Protein AF-A0A2M7R0S3-F1 (afdb_monomer)

Mean predicted aligned error: 8.25 Å

pLDDT: mean 77.75, std 15.51, range [38.44, 93.06]

Nearest PDB structures (foldseek):
  8hhm-assembly1_A  TM=5.430E-01  e=6.584E-01  Mycolicibacterium mucogenicum
  2ox6-assembly2_C  TM=4.641E-01  e=3.594E+00  Shewanella oneidensis MR-1
  4azi-assembly2_B  TM=4.808E-01  e=4.981E+00  Streptococcus pneumoniae TIGR4
  8f73-assembly1_B-2  TM=3.699E-01  e=4.666E+00  Pseudomonas aeruginosa PAO1
  8f73-assembly2_C  TM=3.441E-01  e=5.676E+00  Pseudomonas aeruginosa PAO1

Solvent-accessible surface area (backbone atoms only — not comparable to full-atom values): 4680 Å² total; per-residue (Å²): 137,63,50,60,64,52,29,71,75,42,54,92,80,54,74,67,45,81,45,76,48,78,67,77,47,73,71,56,50,53,50,30,55,75,68,74,40,53,65,71,74,36,64,69,55,44,50,52,48,51,53,45,39,50,63,55,38,71,92,44,57,69,45,78,45,66,64,59,70,65,72,64,64,76,74,108

Secondary structure (DSSP, 8-state):
--HHHHHHHHGGG-SEEEEEE----HHHHHHHHHTT-GGGT-HHHHHHHHHHHHHHTTTSEEEEEE--GGGTSS--

Structure (mmCIF, N/CA/C/O backbone):
data_AF-A0A2M7R0S3-F1
#
_entry.id   AF-A0A2M7R0S3-F1
#
loop_
_atom_site.group_PDB
_atom_site.id
_atom_site.type_symbol
_atom_site.label_atom_id
_atom_site.label_alt_id
_atom_site.label_comp_id
_atom_site.label_asym_id
_atom_site.label_entity_id
_atom_site.label_seq_id
_atom_site.pdbx_PDB_ins_code
_atom_site.Cartn_x
_atom_site.Cartn_y
_atom_site.Cartn_z
_atom_site.occupancy
_atom_site.B_iso_or_equiv
_atom_site.auth_seq_id
_atom_site.auth_comp_id
_atom_site.auth_asym_id
_atom_site.auth_atom_id
_atom_site.pdbx_PDB_model_num
ATOM 1 N N . MET A 1 1 ? -10.024 -0.416 -6.082 1.00 71.38 1 MET A N 1
ATOM 2 C CA . MET A 1 1 ? -8.846 -0.123 -6.922 1.00 71.38 1 MET A CA 1
ATOM 3 C C . MET A 1 1 ? -8.128 -1.431 -7.214 1.00 71.38 1 MET A C 1
ATOM 5 O O . MET A 1 1 ? -8.002 -2.228 -6.294 1.00 71.38 1 MET A O 1
ATOM 9 N N . ASN A 1 2 ? -7.692 -1.656 -8.456 1.00 86.25 2 ASN A N 1
ATOM 10 C CA . ASN A 1 2 ? -6.836 -2.788 -8.819 1.00 86.25 2 ASN A CA 1
ATOM 11 C C . ASN A 1 2 ? -5.380 -2.282 -8.959 1.00 86.25 2 ASN A C 1
ATOM 13 O O . ASN A 1 2 ? -5.129 -1.492 -9.871 1.00 86.25 2 ASN A O 1
ATOM 17 N N . PRO A 1 3 ? -4.456 -2.678 -8.062 1.00 85.75 3 PRO A N 1
ATOM 18 C CA . PRO A 1 3 ? -3.055 -2.253 -8.093 1.00 85.75 3 PRO A CA 1
ATOM 19 C C . PRO A 1 3 ? -2.352 -2.543 -9.415 1.00 85.75 3 PRO A C 1
ATOM 21 O O . PRO A 1 3 ? -1.619 -1.694 -9.906 1.00 85.75 3 PRO A O 1
ATOM 24 N N . ASP A 1 4 ? -2.620 -3.703 -10.011 1.00 88.62 4 ASP A N 1
ATOM 25 C CA . ASP A 1 4 ? -1.872 -4.176 -11.177 1.00 88.62 4 ASP A CA 1
ATOM 26 C C . ASP A 1 4 ? -2.206 -3.318 -12.408 1.00 88.62 4 ASP A C 1
ATOM 28 O O . ASP A 1 4 ? -1.313 -2.831 -13.094 1.00 88.62 4 ASP A O 1
ATOM 32 N N . ILE A 1 5 ? -3.494 -2.993 -12.594 1.00 90.94 5 ILE A N 1
ATOM 33 C CA . ILE A 1 5 ? -3.955 -2.086 -13.660 1.00 90.94 5 ILE A CA 1
ATOM 34 C C . ILE A 1 5 ? -3.347 -0.686 -13.497 1.00 90.94 5 ILE A C 1
ATOM 36 O O . ILE A 1 5 ? -3.028 -0.027 -14.487 1.00 90.94 5 ILE A O 1
ATOM 40 N N . LEU A 1 6 ? -3.212 -0.198 -12.258 1.00 87.50 6 LEU A N 1
ATOM 41 C CA . LEU A 1 6 ? -2.580 1.098 -12.014 1.00 87.50 6 LEU A CA 1
ATOM 42 C C . LEU A 1 6 ? -1.102 1.052 -12.407 1.00 87.50 6 LEU A C 1
ATOM 44 O O . LEU A 1 6 ? -0.646 1.952 -13.110 1.00 87.50 6 LEU A O 1
ATOM 48 N N . CYS A 1 7 ? -0.385 0.009 -11.981 1.00 88.44 7 CYS A N 1
ATOM 49 C CA . CYS A 1 7 ? 1.014 -0.193 -12.332 1.00 88.44 7 CYS A CA 1
ATOM 50 C C . CYS A 1 7 ? 1.204 -0.174 -13.848 1.00 88.44 7 CYS A C 1
ATOM 52 O O . CYS A 1 7 ? 2.014 0.611 -14.327 1.00 88.44 7 CYS A O 1
ATOM 54 N N . ASP A 1 8 ? 0.415 -0.931 -14.609 1.00 89.19 8 ASP A N 1
ATOM 55 C CA . ASP A 1 8 ? 0.545 -0.980 -16.070 1.00 89.19 8 ASP A CA 1
ATOM 56 C C . ASP A 1 8 ? 0.325 0.385 -16.733 1.00 89.19 8 ASP A C 1
ATOM 58 O O . ASP A 1 8 ? 1.053 0.760 -17.652 1.00 89.19 8 ASP A O 1
ATOM 62 N N . LYS A 1 9 ? -0.628 1.178 -16.227 1.00 88.50 9 LYS A N 1
ATOM 63 C CA . LYS A 1 9 ? -0.922 2.512 -16.770 1.00 88.50 9 LYS A CA 1
ATOM 64 C C . LYS A 1 9 ? 0.211 3.515 -16.573 1.00 88.50 9 LYS A C 1
ATOM 66 O O . LYS A 1 9 ? 0.377 4.400 -17.412 1.00 88.50 9 LYS A O 1
ATOM 71 N N . ILE A 1 10 ? 0.950 3.428 -15.466 1.00 87.12 10 ILE A N 1
ATOM 72 C CA . ILE A 1 10 ? 1.911 4.475 -15.078 1.00 87.12 10 ILE A CA 1
ATOM 73 C C . ILE A 1 10 ? 3.369 4.008 -15.032 1.00 87.12 10 ILE A C 1
ATOM 75 O O . ILE A 1 10 ? 4.255 4.850 -14.940 1.00 87.12 10 ILE A O 1
ATOM 79 N N . ARG A 1 11 ? 3.656 2.705 -15.160 1.00 84.12 11 ARG A N 1
ATOM 80 C CA . ARG A 1 11 ? 5.009 2.115 -15.049 1.00 84.12 11 ARG A CA 1
ATOM 81 C C . ARG A 1 11 ? 6.070 2.844 -15.876 1.00 84.12 11 ARG A C 1
ATOM 83 O O . ARG A 1 11 ? 7.178 3.050 -15.388 1.00 84.12 11 ARG A O 1
ATOM 90 N N . ASN A 1 12 ? 5.733 3.254 -17.097 1.00 84.44 12 ASN A N 1
ATOM 91 C CA . ASN A 1 12 ? 6.680 3.904 -18.011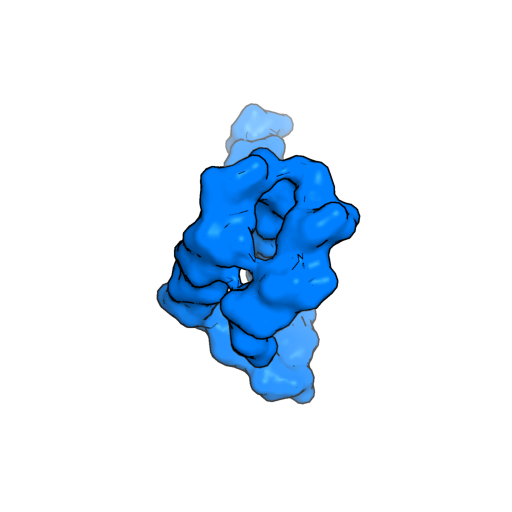 1.00 84.44 12 ASN A CA 1
ATOM 92 C C . ASN A 1 12 ? 6.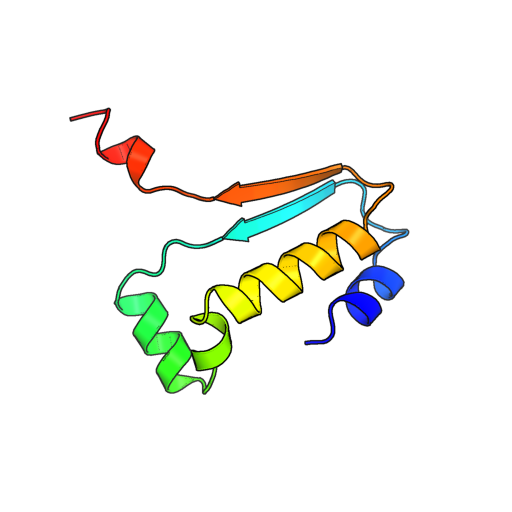835 5.415 -17.774 1.00 84.44 12 ASN A C 1
ATOM 94 O O . ASN A 1 12 ? 7.675 6.040 -18.406 1.00 84.44 12 ASN A O 1
ATOM 98 N N . ARG A 1 13 ? 6.023 6.008 -16.892 1.00 84.50 13 ARG A N 1
ATOM 99 C CA . ARG A 1 13 ? 5.977 7.456 -16.625 1.00 84.50 13 ARG A CA 1
ATOM 100 C C . ARG A 1 13 ? 6.437 7.818 -15.215 1.00 84.50 13 ARG A C 1
ATOM 102 O O . ARG A 1 13 ? 6.277 8.956 -14.794 1.00 84.50 13 ARG A O 1
ATOM 109 N N . VAL A 1 14 ? 6.923 6.834 -14.463 1.00 82.00 14 VAL A N 1
ATOM 110 C CA . VAL A 1 14 ? 7.240 6.985 -13.046 1.00 82.00 14 VAL A CA 1
ATOM 111 C C . VAL A 1 14 ? 8.670 6.533 -12.794 1.00 82.00 14 VAL A C 1
ATOM 113 O O . VAL A 1 14 ? 9.040 5.404 -13.119 1.00 82.00 14 VAL A O 1
ATOM 116 N N . ASP A 1 15 ? 9.463 7.410 -12.191 1.00 79.12 15 ASP A N 1
ATOM 117 C CA . ASP A 1 15 ? 10.838 7.123 -11.766 1.00 79.12 15 ASP A CA 1
ATOM 118 C C . ASP A 1 15 ? 10.905 6.686 -10.299 1.00 79.12 15 ASP A C 1
ATOM 120 O O . ASP A 1 15 ? 11.707 5.824 -9.934 1.00 79.12 15 ASP A O 1
ATOM 124 N N . TYR A 1 16 ? 9.992 7.213 -9.476 1.00 79.38 16 TYR A N 1
ATOM 125 C CA . TYR A 1 16 ? 9.905 6.952 -8.042 1.00 79.38 16 TYR A CA 1
ATOM 126 C C . TYR A 1 16 ? 8.456 6.765 -7.599 1.00 79.38 16 TYR A C 1
ATOM 128 O O . TYR A 1 16 ? 7.574 7.525 -7.996 1.00 79.38 16 TYR A O 1
ATOM 136 N N . VAL A 1 17 ? 8.218 5.779 -6.733 1.00 81.38 17 VAL A N 1
ATOM 137 C CA . VAL A 1 17 ? 6.899 5.528 -6.138 1.00 81.38 17 VAL A CA 1
ATOM 138 C C . VAL A 1 17 ? 6.996 5.724 -4.633 1.00 81.38 17 VAL A C 1
ATOM 140 O O . VAL A 1 17 ? 7.720 4.995 -3.954 1.00 81.38 17 VAL A O 1
ATOM 143 N N . PHE A 1 18 ? 6.234 6.685 -4.116 1.00 81.31 18 PHE A N 1
ATOM 144 C CA . PHE A 1 18 ? 6.041 6.880 -2.685 1.00 81.31 18 PHE A CA 1
ATOM 145 C C . PHE A 1 18 ? 4.718 6.254 -2.266 1.00 81.31 18 PHE A C 1
ATOM 147 O O . PHE A 1 18 ? 3.658 6.607 -2.779 1.00 81.31 18 PHE A O 1
ATOM 154 N N . ILE A 1 19 ? 4.792 5.308 -1.337 1.00 81.44 19 ILE A N 1
ATOM 155 C CA . ILE A 1 19 ? 3.620 4.723 -0.695 1.00 81.44 19 ILE A CA 1
ATOM 156 C C . ILE A 1 19 ? 3.625 5.229 0.740 1.00 81.44 19 ILE A C 1
ATOM 158 O O . ILE A 1 19 ? 4.508 4.850 1.506 1.00 81.44 19 ILE A O 1
ATOM 162 N N . ASP A 1 20 ? 2.670 6.083 1.090 1.00 80.12 20 ASP A N 1
ATOM 163 C CA . ASP A 1 20 ? 2.490 6.548 2.463 1.00 80.12 20 ASP A CA 1
ATOM 164 C C . ASP A 1 20 ? 1.449 5.684 3.177 1.00 80.12 20 ASP A C 1
ATOM 166 O O . ASP A 1 20 ? 0.317 5.524 2.708 1.00 80.12 20 ASP A O 1
ATOM 170 N N . ARG A 1 21 ? 1.845 5.107 4.312 1.00 74.25 21 ARG A N 1
ATOM 171 C CA . ARG A 1 21 ? 0.917 4.489 5.254 1.00 74.25 21 ARG A CA 1
ATOM 172 C C . ARG A 1 21 ? 0.591 5.519 6.324 1.00 74.25 21 ARG A C 1
ATOM 174 O O . ARG A 1 21 ? 1.314 5.644 7.313 1.00 74.25 21 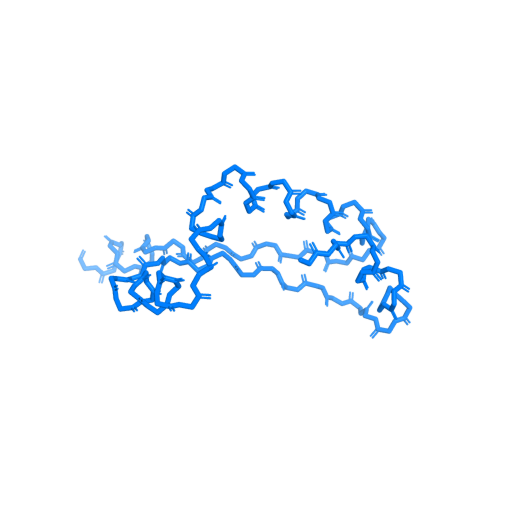ARG A O 1
ATOM 181 N N . LEU A 1 22 ? -0.524 6.213 6.119 1.00 70.81 22 LEU A N 1
ATOM 182 C CA . LEU A 1 22 ? -1.054 7.151 7.097 1.00 70.81 22 LEU A CA 1
ATOM 183 C C . LEU A 1 22 ? -1.295 6.460 8.441 1.00 70.81 22 LEU A C 1
ATOM 185 O O . LEU A 1 22 ? -1.881 5.379 8.515 1.00 70.81 22 LEU A O 1
ATOM 189 N N . ASN A 1 23 ? -0.894 7.142 9.509 1.00 65.75 23 ASN A N 1
ATOM 190 C CA . ASN A 1 23 ? -1.355 6.832 10.852 1.00 65.75 23 ASN A CA 1
ATOM 191 C C . ASN A 1 23 ? -2.757 7.439 11.006 1.00 65.75 23 ASN A C 1
ATOM 193 O O . ASN A 1 23 ? -2.923 8.662 10.989 1.00 65.75 23 ASN A O 1
ATOM 197 N N . TYR A 1 24 ? -3.787 6.594 11.054 1.00 68.38 24 TYR A N 1
ATOM 198 C CA . TYR A 1 24 ? -5.172 7.057 11.028 1.00 68.38 24 TYR A CA 1
ATOM 199 C C . TYR A 1 24 ? -5.559 7.724 12.353 1.00 68.38 24 TYR A C 1
ATOM 201 O O . TYR A 1 24 ? -5.936 7.064 13.316 1.00 68.38 24 TYR A O 1
ATOM 209 N N . VAL A 1 25 ? -5.521 9.056 12.393 1.00 72.12 25 VAL A N 1
ATOM 210 C CA . VAL A 1 25 ? -6.174 9.835 13.454 1.00 72.12 25 VAL A CA 1
ATOM 211 C C . VAL A 1 25 ? -7.695 9.675 13.379 1.00 72.12 25 VAL A C 1
ATOM 213 O O . VAL A 1 25 ? -8.262 9.489 12.300 1.00 72.12 25 VAL A O 1
ATOM 216 N N . THR A 1 26 ? -8.385 9.815 14.512 1.00 78.19 26 THR A N 1
ATOM 217 C CA . THR A 1 26 ? -9.841 9.607 14.644 1.00 78.19 26 THR A CA 1
ATOM 218 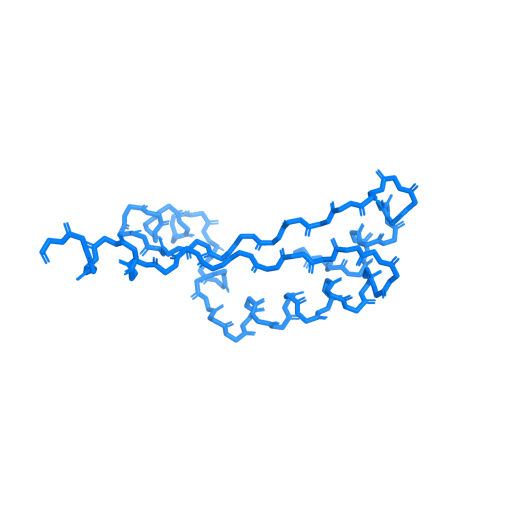C C . THR A 1 26 ? -10.670 10.367 13.601 1.00 78.19 26 THR A C 1
ATOM 220 O O . THR A 1 26 ? -11.657 9.846 13.081 1.00 78.19 26 THR A O 1
ATOM 223 N N . LYS A 1 27 ? -10.248 11.584 13.221 1.00 78.88 27 LYS A N 1
ATOM 224 C CA . LYS A 1 27 ? -10.903 12.366 12.156 1.00 78.88 27 LYS A CA 1
ATOM 225 C C . LYS A 1 27 ? -10.845 11.660 10.794 1.00 78.88 27 LYS A C 1
ATOM 227 O O . LYS A 1 27 ? -11.851 11.626 10.092 1.00 78.88 27 LYS A O 1
ATOM 232 N N . THR A 1 28 ? -9.709 11.060 10.444 1.00 81.56 28 THR A N 1
ATOM 233 C CA . THR A 1 28 ? -9.518 10.328 9.183 1.00 81.56 28 THR A CA 1
ATOM 234 C C . THR A 1 28 ? -10.338 9.041 9.161 1.00 81.56 28 THR A C 1
ATOM 236 O O . THR A 1 28 ? -10.999 8.762 8.164 1.00 81.56 28 THR A O 1
ATOM 239 N N . ILE A 1 29 ? -10.388 8.310 10.279 1.00 86.25 29 ILE A N 1
ATOM 240 C CA . ILE A 1 29 ? -11.232 7.110 10.428 1.00 86.25 29 ILE A CA 1
ATOM 241 C C . ILE A 1 29 ? -12.704 7.445 10.148 1.00 86.25 29 ILE A C 1
ATOM 243 O O . ILE A 1 29 ? -13.360 6.769 9.357 1.00 86.25 29 ILE A O 1
ATOM 247 N N . ASN A 1 30 ? -13.211 8.536 10.728 1.00 86.75 30 ASN A N 1
ATOM 248 C CA . ASN A 1 30 ? -14.601 8.955 10.539 1.00 86.75 30 ASN A CA 1
ATOM 249 C C . ASN A 1 30 ? -14.928 9.299 9.082 1.00 86.75 30 ASN A C 1
ATOM 251 O O . ASN A 1 30 ? -16.014 8.970 8.605 1.00 86.75 30 ASN A O 1
ATOM 255 N N . ILE A 1 31 ? -14.002 9.927 8.355 1.00 88.12 31 ILE A N 1
ATOM 256 C CA . ILE A 1 31 ? -14.176 10.209 6.923 1.00 88.12 31 ILE A CA 1
ATOM 257 C C . ILE A 1 31 ? -14.267 8.898 6.138 1.00 88.12 31 ILE A C 1
ATOM 259 O O . ILE A 1 31 ? -15.180 8.725 5.334 1.00 88.12 31 ILE A O 1
ATOM 263 N N . TYR A 1 32 ? -13.370 7.951 6.407 1.00 88.12 32 TYR A N 1
ATOM 264 C CA . TYR A 1 32 ? -13.349 6.665 5.713 1.00 88.12 32 TYR A CA 1
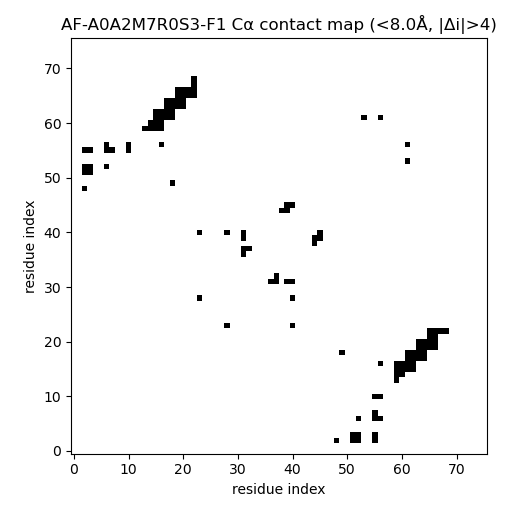ATOM 265 C C . TYR A 1 32 ? -14.624 5.861 5.981 1.00 88.12 32 TYR A C 1
ATOM 267 O O . TYR A 1 32 ? -15.195 5.294 5.052 1.00 88.12 32 TYR A O 1
ATOM 275 N N . ASN A 1 33 ? -15.128 5.886 7.215 1.00 88.62 33 ASN A N 1
ATOM 276 C CA . ASN A 1 33 ? -16.400 5.260 7.567 1.00 88.62 33 ASN A CA 1
ATOM 277 C C . ASN A 1 33 ? -17.581 5.897 6.825 1.00 88.62 33 ASN A C 1
ATOM 279 O O . ASN A 1 33 ? -18.394 5.179 6.246 1.00 88.62 33 ASN A O 1
ATOM 283 N N . ARG A 1 34 ? -17.653 7.234 6.781 1.00 93.06 34 ARG A N 1
ATOM 284 C CA . ARG A 1 34 ? -18.723 7.966 6.078 1.00 93.06 34 ARG A CA 1
ATOM 285 C C . ARG A 1 34 ? -18.715 7.741 4.568 1.00 93.06 34 ARG A C 1
ATOM 287 O O . ARG A 1 34 ? -19.770 7.785 3.949 1.00 93.06 34 ARG A O 1
ATOM 294 N N . LEU A 1 35 ? -17.542 7.509 3.985 1.00 92.31 35 LEU A N 1
ATOM 295 C CA . LEU A 1 35 ? -17.376 7.274 2.550 1.00 92.31 35 LEU A CA 1
ATOM 296 C C . LEU A 1 35 ? -17.483 5.790 2.154 1.00 92.31 35 LEU A C 1
ATOM 298 O O . LEU A 1 35 ? -17.280 5.465 0.986 1.00 92.31 35 LEU A O 1
ATOM 302 N N . GLY A 1 36 ? -17.764 4.875 3.092 1.00 90.81 36 GLY A N 1
ATOM 303 C CA . GLY A 1 36 ? -17.811 3.434 2.798 1.00 90.81 36 GLY A CA 1
ATOM 304 C C . GLY A 1 36 ? -16.443 2.844 2.425 1.00 90.81 36 GLY A C 1
ATOM 305 O O . GLY A 1 36 ? -16.338 1.889 1.655 1.00 90.81 36 GLY A O 1
ATOM 306 N N . LEU A 1 37 ? -15.369 3.449 2.933 1.00 88.69 37 LEU A N 1
ATOM 307 C CA . LEU A 1 37 ? -13.978 3.092 2.662 1.00 88.69 37 LEU A CA 1
ATOM 308 C C . LEU A 1 37 ? -13.350 2.303 3.821 1.00 88.69 37 LEU A C 1
ATOM 310 O O . LEU A 1 37 ? -12.127 2.266 3.930 1.00 88.69 37 LEU A O 1
ATOM 314 N N . GLN A 1 38 ? -14.151 1.635 4.661 1.00 88.75 38 GLN A N 1
ATOM 315 C CA . GLN A 1 38 ? -13.665 0.959 5.875 1.00 88.75 38 GLN A CA 1
ATOM 316 C C . GLN A 1 38 ? -12.599 -0.099 5.576 1.00 88.75 38 GLN A C 1
ATOM 318 O O . GLN A 1 38 ? -11.660 -0.259 6.345 1.00 88.75 38 GLN A O 1
ATOM 323 N N . LYS A 1 39 ? -12.673 -0.762 4.416 1.00 88.12 39 LYS A N 1
ATOM 324 C CA . LYS A 1 39 ? -11.651 -1.727 3.972 1.00 88.12 39 LYS A CA 1
ATOM 325 C C . LYS A 1 39 ? -10.24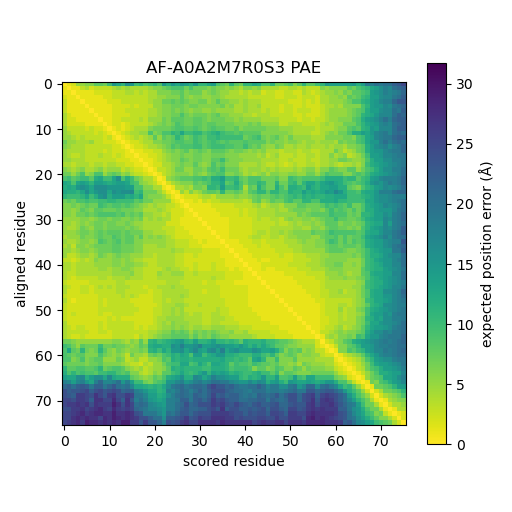0 -1.144 3.882 1.00 88.12 39 LYS A C 1
ATOM 327 O O . LYS A 1 39 ? -9.275 -1.884 3.947 1.00 88.12 39 LYS A O 1
ATOM 332 N N . TRP A 1 40 ? -10.099 0.168 3.701 1.00 85.88 40 TRP A N 1
ATOM 333 C CA . TRP A 1 40 ? -8.788 0.818 3.665 1.00 85.88 40 TRP A CA 1
ATOM 334 C C . TRP A 1 40 ? -8.212 1.058 5.067 1.00 85.88 40 TRP A C 1
ATOM 336 O O . TRP A 1 40 ? -7.024 1.337 5.191 1.00 85.88 40 TRP A O 1
ATOM 346 N N . LEU A 1 41 ? -9.035 0.920 6.111 1.00 84.75 41 LEU A N 1
ATOM 347 C CA . LEU A 1 41 ? -8.595 0.892 7.507 1.00 84.75 41 LEU A CA 1
ATOM 348 C C . LEU A 1 41 ? -8.060 -0.493 7.908 1.00 84.75 41 LEU A C 1
ATOM 350 O O . LEU A 1 41 ? -7.346 -0.604 8.900 1.00 84.75 41 LEU A O 1
ATOM 354 N N . ASP A 1 42 ? -8.382 -1.534 7.136 1.00 86.81 42 ASP A N 1
ATOM 355 C CA . ASP A 1 42 ? -7.876 -2.886 7.340 1.00 86.81 42 ASP A CA 1
ATOM 356 C C . ASP A 1 42 ? -6.393 -2.971 6.937 1.00 86.81 42 ASP A C 1
ATOM 358 O O . ASP A 1 42 ? -5.974 -2.635 5.817 1.00 86.81 42 ASP A O 1
ATOM 362 N N . ARG A 1 43 ?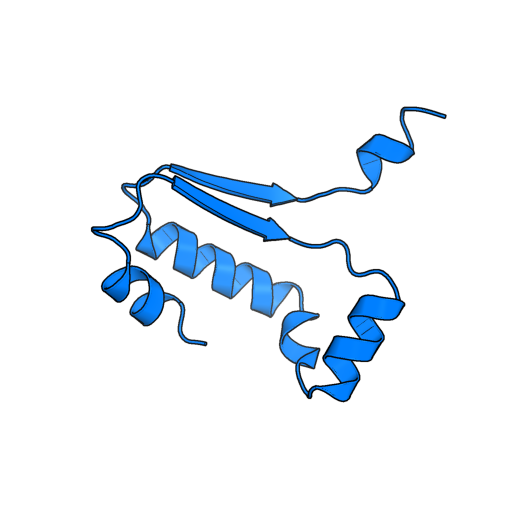 -5.575 -3.409 7.896 1.00 83.88 43 ARG A N 1
ATOM 363 C CA . ARG A 1 43 ? -4.129 -3.506 7.729 1.00 83.88 43 ARG A CA 1
ATOM 364 C C . ARG A 1 43 ? -3.739 -4.597 6.737 1.00 83.88 43 ARG A C 1
ATOM 366 O O . ARG A 1 43 ? -2.879 -4.347 5.900 1.00 83.88 43 ARG A O 1
ATOM 373 N N . ASP A 1 44 ? -4.381 -5.756 6.780 1.00 89.69 44 ASP A N 1
ATOM 374 C CA . ASP A 1 44 ? -4.074 -6.877 5.892 1.00 89.69 44 ASP A CA 1
ATOM 375 C C . ASP A 1 44 ? -4.480 -6.554 4.452 1.00 89.69 44 ASP A C 1
ATOM 377 O O . ASP A 1 44 ? -3.745 -6.841 3.499 1.00 89.69 44 ASP A O 1
ATOM 381 N N . PHE A 1 45 ? -5.614 -5.866 4.282 1.00 89.81 45 PHE A N 1
ATOM 382 C CA . PHE A 1 45 ? -6.033 -5.347 2.986 1.00 89.81 45 PHE A CA 1
ATOM 383 C C . PHE A 1 45 ? -4.984 -4.388 2.416 1.00 89.81 45 PHE A C 1
ATOM 385 O O . PHE A 1 45 ? -4.527 -4.563 1.281 1.00 89.81 45 PHE A O 1
ATOM 392 N N . THR A 1 46 ? -4.575 -3.382 3.192 1.00 87.94 46 THR A N 1
ATOM 393 C CA . THR A 1 46 ? -3.587 -2.396 2.734 1.00 87.94 46 THR A CA 1
ATOM 394 C C . THR A 1 46 ? -2.207 -3.017 2.514 1.00 87.94 46 THR A C 1
ATOM 396 O O . THR A 1 46 ? -1.569 -2.713 1.506 1.00 87.94 46 THR A O 1
ATOM 399 N N . ASP A 1 47 ? -1.772 -3.958 3.352 1.00 89.00 47 ASP A N 1
ATOM 400 C CA . ASP A 1 47 ? -0.520 -4.702 3.185 1.00 89.00 47 ASP A CA 1
ATOM 401 C C . ASP A 1 47 ? -0.504 -5.514 1.884 1.00 89.00 47 ASP A C 1
ATOM 403 O O . ASP A 1 47 ? 0.481 -5.482 1.135 1.00 89.00 47 ASP A O 1
ATOM 407 N N . ASN A 1 48 ? -1.617 -6.168 1.544 1.00 91.81 48 ASN A N 1
ATOM 408 C CA . ASN A 1 48 ? -1.757 -6.876 0.275 1.00 91.81 48 ASN A CA 1
ATOM 409 C C . ASN A 1 48 ? -1.670 -5.924 -0.933 1.00 91.81 48 ASN A C 1
ATOM 411 O O . ASN A 1 48 ? -0.967 -6.205 -1.908 1.00 91.81 48 ASN A O 1
ATOM 415 N N . ILE A 1 49 ? -2.336 -4.766 -0.869 1.00 90.19 49 ILE A N 1
ATOM 416 C CA . ILE A 1 49 ? -2.255 -3.738 -1.918 1.00 90.19 49 ILE A CA 1
ATOM 417 C C . ILE A 1 49 ? -0.810 -3.259 -2.097 1.00 90.19 49 ILE A C 1
ATOM 419 O O . ILE A 1 49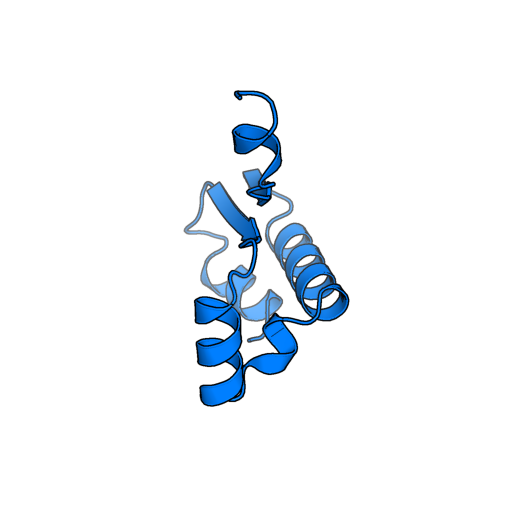 ? -0.309 -3.224 -3.221 1.00 90.19 49 ILE A O 1
ATOM 423 N N . ILE A 1 50 ? -0.112 -2.953 -1.001 1.00 88.50 50 ILE A N 1
ATOM 424 C CA . ILE A 1 50 ? 1.282 -2.494 -1.024 1.00 88.50 50 ILE A CA 1
ATOM 425 C C . ILE A 1 50 ? 2.199 -3.562 -1.621 1.00 88.50 50 ILE A C 1
ATOM 427 O O . ILE A 1 50 ? 3.059 -3.244 -2.443 1.00 88.50 50 ILE A O 1
ATOM 431 N N . LYS A 1 51 ? 2.006 -4.835 -1.260 1.00 90.19 51 LYS A N 1
ATOM 432 C CA . LYS A 1 51 ? 2.768 -5.961 -1.819 1.00 90.19 51 LYS A CA 1
ATOM 433 C C . LYS A 1 51 ? 2.601 -6.058 -3.337 1.00 90.19 51 LYS A C 1
ATOM 435 O O . LYS A 1 51 ? 3.587 -6.247 -4.050 1.00 90.19 51 LYS A O 1
ATOM 440 N N . ARG A 1 52 ? 1.374 -5.898 -3.838 1.00 91.56 52 ARG A N 1
ATOM 441 C CA . ARG A 1 52 ? 1.082 -5.908 -5.280 1.00 91.56 52 ARG A CA 1
ATOM 442 C C . ARG A 1 52 ? 1.684 -4.705 -5.998 1.00 91.56 52 ARG A C 1
ATOM 444 O O . ARG A 1 52 ? 2.310 -4.890 -7.034 1.00 91.56 52 ARG A O 1
ATOM 451 N N . LEU A 1 53 ? 1.596 -3.507 -5.416 1.00 88.50 53 LEU A N 1
ATOM 452 C CA . LEU A 1 53 ? 2.235 -2.306 -5.967 1.00 88.50 53 LEU A CA 1
ATOM 453 C C . LEU A 1 53 ? 3.759 -2.461 -6.049 1.00 88.50 53 LEU A C 1
ATOM 455 O O . LEU A 1 53 ? 4.341 -2.185 -7.093 1.00 88.50 53 LEU A O 1
ATOM 459 N N . LYS A 1 54 ? 4.405 -2.963 -4.988 1.00 86.88 54 LYS A N 1
ATOM 460 C CA . LYS A 1 54 ? 5.849 -3.254 -4.994 1.00 86.88 54 LYS A CA 1
ATOM 461 C C . LYS A 1 54 ? 6.225 -4.204 -6.131 1.00 86.88 54 LYS A C 1
ATOM 463 O O . LYS A 1 54 ? 7.148 -3.910 -6.877 1.00 86.88 54 LYS A O 1
ATOM 468 N N . ARG A 1 55 ? 5.462 -5.286 -6.317 1.00 89.00 55 ARG A N 1
ATOM 469 C CA . ARG A 1 55 ? 5.660 -6.228 -7.431 1.00 89.00 55 ARG A CA 1
ATOM 470 C C . ARG A 1 55 ? 5.441 -5.572 -8.799 1.00 89.00 55 ARG A C 1
ATOM 472 O O . ARG A 1 55 ? 6.205 -5.805 -9.728 1.00 89.00 55 ARG A O 1
ATOM 479 N N . GLY A 1 56 ? 4.410 -4.745 -8.946 1.00 87.94 56 GLY A N 1
ATOM 480 C CA . GLY A 1 56 ? 4.128 -4.044 -10.201 1.00 87.94 56 GLY A CA 1
ATOM 481 C C . GLY A 1 56 ? 5.215 -3.033 -10.585 1.00 87.94 56 GLY A C 1
ATOM 482 O O . GLY A 1 56 ? 5.454 -2.798 -11.772 1.00 87.94 56 GLY A O 1
ATOM 483 N N . PHE A 1 57 ? 5.941 -2.500 -9.604 1.00 86.25 57 PHE A N 1
ATOM 484 C CA . PHE A 1 57 ? 7.026 -1.537 -9.787 1.00 86.25 57 PHE A CA 1
ATOM 485 C C . PHE A 1 57 ? 8.424 -2.107 -9.490 1.00 86.25 57 PHE A C 1
ATOM 487 O O . PHE A 1 57 ? 9.333 -1.327 -9.252 1.00 86.25 57 PHE A O 1
ATOM 494 N N . ASP A 1 58 ? 8.632 -3.426 -9.566 1.00 77.00 58 ASP A N 1
ATOM 495 C CA . ASP A 1 58 ? 9.868 -4.148 -9.175 1.00 77.00 58 ASP A CA 1
ATOM 496 C C . ASP A 1 58 ? 11.186 -3.635 -9.812 1.00 77.00 58 ASP A C 1
ATOM 498 O O . ASP A 1 58 ? 12.278 -3.921 -9.340 1.00 77.00 58 ASP A O 1
ATOM 502 N N . ARG A 1 59 ? 11.106 -2.819 -10.872 1.00 73.88 59 ARG A N 1
ATOM 503 C CA . ARG A 1 59 ? 12.261 -2.173 -11.532 1.00 73.88 59 ARG A CA 1
ATOM 504 C C . ARG A 1 59 ? 12.391 -0.671 -11.251 1.00 73.88 59 ARG A C 1
ATOM 506 O O . ARG A 1 59 ? 13.167 0.016 -11.909 1.00 73.88 59 ARG A O 1
ATOM 513 N N . LYS A 1 60 ? 11.585 -0.139 -10.338 1.00 74.62 60 LYS A N 1
ATOM 514 C CA . LYS A 1 60 ? 11.534 1.274 -9.953 1.00 74.62 60 LYS A CA 1
ATOM 515 C C . LYS A 1 60 ? 11.826 1.400 -8.463 1.00 74.62 60 LYS A C 1
ATOM 517 O O . LYS A 1 60 ? 11.562 0.492 -7.679 1.00 74.62 60 LYS A O 1
ATOM 522 N N . ASN A 1 61 ? 12.344 2.554 -8.060 1.00 73.69 61 ASN A N 1
ATOM 523 C CA . ASN A 1 61 ? 12.610 2.834 -6.655 1.00 73.69 61 ASN A CA 1
ATOM 524 C C . ASN A 1 61 ? 11.285 3.061 -5.910 1.00 73.69 61 ASN A C 1
ATOM 526 O O . ASN A 1 61 ? 10.726 4.161 -5.926 1.00 73.69 61 ASN A O 1
ATOM 530 N N . VAL A 1 62 ? 10.770 2.009 -5.266 1.00 74.81 62 VAL A N 1
ATOM 531 C CA . VAL A 1 62 ? 9.567 2.070 -4.426 1.00 74.81 62 VAL A CA 1
ATOM 532 C C . VAL A 1 62 ? 9.974 2.301 -2.973 1.00 74.81 62 VAL A C 1
ATOM 534 O O . VAL A 1 62 ? 10.552 1.418 -2.338 1.00 74.81 62 VAL A O 1
ATOM 537 N N . LYS A 1 63 ? 9.631 3.466 -2.416 1.00 76.06 63 LYS A N 1
ATOM 538 C CA . LYS A 1 63 ? 9.829 3.775 -0.995 1.00 76.06 63 LYS A CA 1
ATOM 539 C C . LYS A 1 63 ? 8.494 3.708 -0.260 1.00 76.06 63 LYS A C 1
ATOM 541 O O . LYS A 1 63 ? 7.548 4.421 -0.591 1.00 76.06 63 LYS A O 1
ATOM 546 N N . LEU A 1 64 ? 8.429 2.841 0.749 1.00 69.12 64 LEU A N 1
ATOM 547 C CA . LEU A 1 64 ? 7.328 2.818 1.707 1.00 69.12 64 LEU A CA 1
ATOM 548 C C . LEU A 1 64 ? 7.682 3.772 2.849 1.00 69.12 64 LEU A C 1
ATOM 550 O O . LEU A 1 64 ? 8.618 3.502 3.598 1.00 69.12 64 LEU A O 1
ATOM 554 N N . CYS A 1 65 ? 6.940 4.868 2.968 1.00 66.81 65 CYS A N 1
ATOM 555 C CA . CYS A 1 65 ? 6.986 5.732 4.134 1.00 66.81 65 CYS A CA 1
ATOM 556 C C . CYS A 1 65 ? 5.919 5.248 5.115 1.00 66.81 65 CYS A C 1
ATOM 558 O O . CYS A 1 65 ? 4.745 5.132 4.764 1.00 66.81 65 CYS A O 1
ATOM 560 N N . VAL A 1 66 ? 6.331 4.923 6.334 1.00 57.81 66 VAL A N 1
ATOM 561 C CA . VAL A 1 66 ? 5.400 4.724 7.442 1.00 57.81 66 VAL A CA 1
ATOM 562 C C . VAL A 1 66 ? 5.665 5.877 8.386 1.00 57.81 66 VAL A C 1
ATOM 564 O O . VAL A 1 66 ? 6.710 5.902 9.036 1.00 57.81 66 VAL A O 1
ATOM 567 N N . ILE A 1 67 ? 4.748 6.843 8.444 1.00 53.69 67 ILE A N 1
ATOM 568 C CA . ILE A 1 67 ? 4.817 7.903 9.450 1.00 53.69 67 ILE A CA 1
ATOM 569 C C . ILE A 1 67 ? 4.422 7.265 10.784 1.00 53.69 67 ILE A C 1
ATOM 571 O O . ILE A 1 67 ? 3.273 7.294 11.231 1.00 53.69 67 ILE A O 1
ATOM 575 N N . LEU A 1 68 ? 5.390 6.601 11.408 1.00 43.34 68 LEU A N 1
ATOM 576 C CA . LEU A 1 68 ? 5.307 6.224 12.802 1.00 43.34 68 LEU A CA 1
ATOM 577 C C . LEU A 1 68 ? 5.256 7.523 13.612 1.00 43.34 68 LEU A C 1
ATOM 579 O O . LEU A 1 68 ? 6.146 8.357 13.504 1.00 43.34 68 LEU A O 1
ATOM 583 N N . LEU A 1 69 ? 4.270 7.652 14.497 1.00 42.53 69 LEU A N 1
ATOM 584 C CA . LEU A 1 69 ? 4.270 8.642 15.583 1.00 42.53 69 LEU A CA 1
ATOM 585 C C . LEU A 1 69 ? 5.526 8.558 16.492 1.00 42.53 69 LEU A C 1
ATOM 587 O O . LEU A 1 69 ? 5.687 9.384 17.383 1.00 42.53 69 LEU A O 1
ATOM 591 N N . TYR A 1 70 ? 6.444 7.610 16.255 1.00 39.16 70 TYR A N 1
ATOM 592 C CA . TYR A 1 70 ? 7.708 7.441 16.979 1.00 39.16 70 TYR A CA 1
ATOM 593 C C . TYR A 1 70 ? 8.702 8.604 16.838 1.00 39.16 70 TYR A C 1
ATOM 595 O O . TYR A 1 70 ? 9.627 8.690 17.644 1.00 39.16 70 TYR A O 1
ATOM 603 N N . THR A 1 71 ? 8.528 9.512 15.873 1.00 40.72 71 THR A N 1
ATOM 604 C CA . THR A 1 71 ? 9.324 10.752 15.796 1.00 40.72 71 THR A CA 1
ATOM 605 C C . THR A 1 71 ? 8.799 11.882 16.682 1.00 40.72 71 THR A C 1
ATOM 607 O O . THR A 1 71 ? 9.484 12.889 16.812 1.00 40.72 71 THR A O 1
ATOM 610 N N . LEU A 1 72 ? 7.635 11.727 17.328 1.00 38.88 72 LEU A N 1
ATOM 611 C CA . LEU A 1 72 ? 7.124 12.695 18.311 1.00 38.88 72 LEU A CA 1
ATOM 612 C C . LEU A 1 72 ? 7.227 12.209 19.763 1.00 38.88 72 LEU A C 1
ATOM 614 O O . LEU A 1 72 ? 7.111 13.026 20.667 1.00 38.88 72 LEU A O 1
ATOM 618 N N . THR A 1 73 ? 7.494 10.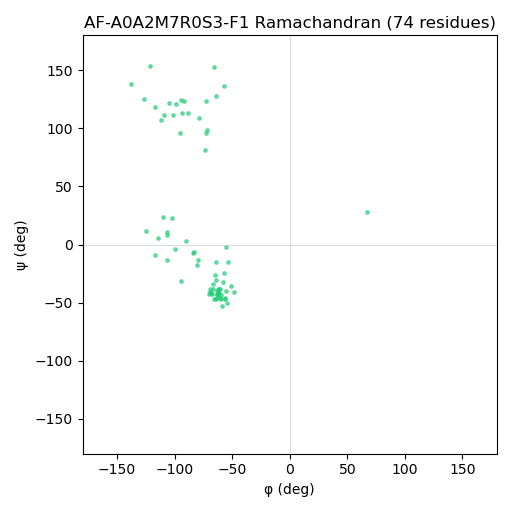923 20.008 1.00 41.16 73 THR A N 1
ATOM 619 C CA . THR A 1 73 ? 7.724 10.380 21.363 1.00 41.16 73 THR A CA 1
ATOM 620 C C . THR A 1 73 ? 9.197 10.181 21.731 1.00 41.16 73 THR A C 1
ATOM 622 O O . THR A 1 73 ? 9.475 9.833 22.868 1.00 41.16 73 THR A O 1
ATOM 625 N N . ASN A 1 74 ? 10.144 10.417 20.813 1.00 38.44 74 ASN A N 1
ATOM 626 C CA . ASN A 1 74 ? 11.588 10.458 21.121 1.00 38.44 74 ASN A CA 1
ATOM 627 C C . ASN A 1 74 ? 12.171 11.887 21.113 1.00 38.44 74 ASN A C 1
ATOM 629 O O . ASN A 1 74 ? 13.387 12.054 21.116 1.00 38.44 74 ASN A O 1
ATOM 633 N N . PHE A 1 75 ? 11.313 12.911 21.057 1.00 44.44 75 PHE A N 1
ATOM 634 C CA . PHE A 1 75 ? 11.699 14.330 21.067 1.00 44.44 75 PHE A CA 1
ATOM 635 C C . PHE A 1 75 ? 11.009 15.147 22.180 1.00 44.44 75 PHE A C 1
ATOM 637 O O . PHE A 1 75 ? 11.107 16.373 22.173 1.00 44.44 75 PHE A O 1
ATOM 644 N N . PHE A 1 76 ? 10.359 14.481 23.141 1.00 43.09 76 PHE A N 1
ATOM 645 C CA . PHE A 1 76 ? 9.900 15.058 24.409 1.00 43.09 76 PHE A CA 1
ATOM 646 C C . PHE A 1 76 ? 10.367 14.191 25.573 1.00 43.09 76 PHE A C 1
ATOM 648 O O . PHE A 1 76 ? 10.346 12.951 25.403 1.00 43.09 76 PHE A O 1
#

Sequence (76 aa):
MNPDILCDKIRNRVDYVFIDRLNYVTKTINIYNRLGLQKWLDRDFTDNIIKRLKRGFDRKNVKLCVILLYTLTNFF

Foldseek 3Di:
DDLLVVLVVCLVPDQEAEAEDDPDDPVNCVVCVVVVNNLSVDPVSVVVSVVSNCVSNVVHHYDYDYPDCVVVVVVD

Radius of gyration: 14.68 Å; Cα contacts (8 Å, |Δi|>4): 62; chains: 1; bounding box: 31×22×42 Å